Protein AF-A0A178IPA3-F1 (afdb_monomer_lite)

Sequence (87 aa):
MSWKTLTLDEDAYNLMKKAKLPRESFGDMVRRVFVEKDADPSDLVDELFREYGGKGMMPSAARARMSKAQATPVRSSRPPRRARHAV

pLDDT: mean 70.57, std 13.35, range [45.41, 90.38]

Structure (mmCIF, N/CA/C/O backbone):
data_AF-A0A178IPA3-F1
#
_entry.id   AF-A0A178IPA3-F1
#
loop_
_atom_site.group_PDB
_atom_site.id
_atom_site.type_symbol
_atom_site.label_atom_id
_atom_site.label_alt_id
_atom_site.label_comp_id
_atom_site.label_asym_id
_atom_site.label_entity_id
_atom_site.label_seq_id
_atom_site.pdbx_PDB_ins_code
_atom_site.Cartn_x
_atom_site.Cartn_y
_atom_site.Cartn_z
_atom_site.occupancy
_atom_site.B_iso_or_equiv
_atom_site.auth_seq_id
_atom_site.auth_comp_id
_atom_site.auth_asym_id
_atom_site.auth_atom_id
_atom_site.pdbx_PDB_model_num
ATOM 1 N N . MET A 1 1 ? -20.063 -19.754 6.641 1.00 54.81 1 MET A N 1
ATOM 2 C CA . MET A 1 1 ? -18.968 -18.758 6.675 1.00 54.81 1 MET A CA 1
ATOM 3 C C . MET A 1 1 ? -17.706 -19.426 6.156 1.00 54.81 1 MET A C 1
ATOM 5 O O . MET A 1 1 ? -17.288 -20.398 6.766 1.00 54.81 1 MET A O 1
ATOM 9 N N . SER A 1 2 ? -17.130 -18.969 5.042 1.00 72.38 2 SER A N 1
ATOM 10 C CA . SER A 1 2 ? -15.816 -19.446 4.585 1.00 72.38 2 SER A CA 1
ATOM 11 C C . SER A 1 2 ? -14.736 -18.498 5.096 1.00 72.38 2 SER A C 1
ATOM 13 O O . SER A 1 2 ? -14.774 -17.305 4.783 1.00 72.38 2 SER A O 1
ATOM 15 N N . TRP A 1 3 ? -13.786 -18.999 5.874 1.00 75.12 3 TRP A N 1
ATOM 16 C CA . TRP A 1 3 ? -12.630 -18.209 6.291 1.00 75.12 3 TRP A CA 1
ATOM 17 C C . TRP A 1 3 ? -11.573 -18.226 5.188 1.00 75.12 3 TRP A C 1
ATOM 19 O O . TRP A 1 3 ? -11.349 -19.255 4.555 1.00 75.12 3 TRP A O 1
ATOM 29 N N . LYS A 1 4 ? -10.956 -17.071 4.933 1.00 74.62 4 LYS A N 1
ATOM 30 C CA . LYS A 1 4 ? -9.861 -16.924 3.972 1.00 74.62 4 LYS A CA 1
ATOM 31 C C . LYS A 1 4 ? -8.611 -16.519 4.736 1.00 74.62 4 LYS A C 1
ATOM 33 O O . LYS A 1 4 ? -8.661 -15.584 5.532 1.00 74.62 4 LYS A O 1
ATOM 38 N N . THR A 1 5 ? -7.514 -17.217 4.484 1.00 81.31 5 THR A N 1
ATOM 39 C CA . THR A 1 5 ? -6.205 -16.888 5.050 1.00 81.31 5 THR A CA 1
ATOM 40 C C . THR A 1 5 ? -5.467 -15.978 4.079 1.00 81.31 5 THR A C 1
ATOM 42 O O . THR A 1 5 ? -5.449 -16.244 2.879 1.00 81.31 5 THR A O 1
ATOM 45 N N . LEU A 1 6 ? -4.876 -14.904 4.596 1.00 75.38 6 LEU A N 1
ATOM 46 C CA . LEU A 1 6 ? -4.068 -13.962 3.828 1.00 7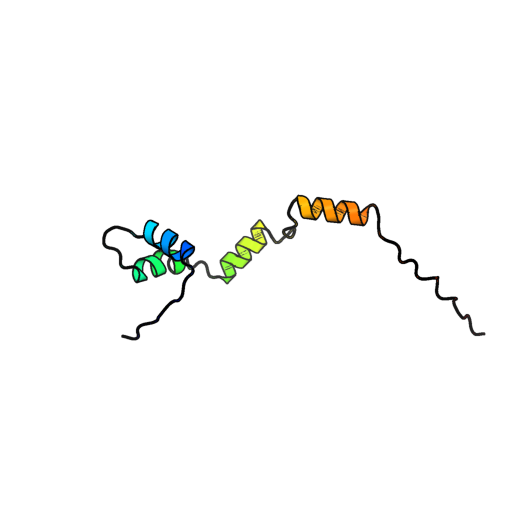5.38 6 LEU A CA 1
ATOM 47 C C . LEU A 1 6 ? -2.648 -13.976 4.390 1.00 75.38 6 LEU A C 1
ATOM 49 O O . LEU A 1 6 ? -2.458 -13.838 5.597 1.00 75.38 6 LEU A O 1
ATOM 53 N N . THR A 1 7 ? -1.666 -14.140 3.513 1.00 86.12 7 THR A N 1
ATOM 54 C CA . THR A 1 7 ? -0.244 -13.963 3.821 1.00 86.12 7 THR A CA 1
ATOM 55 C C . THR A 1 7 ? 0.176 -12.560 3.417 1.00 86.12 7 THR A C 1
ATOM 57 O O . THR A 1 7 ? -0.111 -12.129 2.302 1.00 86.12 7 THR A O 1
ATOM 60 N N . LEU A 1 8 ? 0.829 -11.850 4.333 1.00 82.19 8 LEU A N 1
ATOM 61 C CA . LEU A 1 8 ? 1.251 -10.463 4.167 1.00 82.19 8 LEU A CA 1
ATOM 62 C C . LEU A 1 8 ? 2.686 -10.319 4.664 1.00 82.19 8 LEU A C 1
ATOM 64 O O . LEU A 1 8 ? 3.080 -11.009 5.607 1.00 82.19 8 LEU A O 1
ATOM 68 N N . ASP A 1 9 ? 3.417 -9.381 4.075 1.00 89.62 9 ASP A N 1
ATOM 69 C CA . ASP A 1 9 ? 4.711 -8.962 4.602 1.00 89.62 9 ASP A CA 1
ATOM 70 C C . ASP A 1 9 ? 4.541 -8.294 5.973 1.00 89.62 9 ASP A C 1
ATOM 72 O O . ASP A 1 9 ? 3.548 -7.608 6.247 1.00 89.62 9 ASP A O 1
ATOM 76 N N . GLU A 1 10 ? 5.530 -8.480 6.846 1.00 88.88 10 GLU A N 1
ATOM 77 C CA . GLU A 1 10 ? 5.483 -8.002 8.232 1.00 88.88 10 GLU A CA 1
ATOM 78 C C . GLU A 1 10 ? 5.354 -6.471 8.316 1.00 88.88 10 GLU A C 1
ATOM 80 O O . GLU A 1 10 ? 4.571 -5.941 9.112 1.00 88.88 10 GLU A O 1
ATOM 85 N N . ASP A 1 11 ? 6.041 -5.751 7.429 1.00 90.38 11 ASP A N 1
ATOM 86 C CA . ASP A 1 11 ? 5.959 -4.292 7.335 1.00 90.38 11 ASP A CA 1
ATOM 87 C C . ASP A 1 11 ? 4.554 -3.821 6.940 1.00 90.38 11 ASP A C 1
ATOM 89 O O . ASP A 1 11 ? 4.005 -2.888 7.539 1.00 90.38 11 ASP A O 1
ATOM 93 N N . ALA A 1 12 ? 3.931 -4.508 5.978 1.00 80.31 12 ALA A N 1
ATOM 94 C CA . ALA A 1 12 ? 2.569 -4.219 5.548 1.00 80.31 12 ALA A CA 1
ATOM 95 C C . ALA A 1 12 ? 1.569 -4.469 6.687 1.00 80.31 12 ALA A C 1
ATOM 97 O O . ALA A 1 12 ? 0.704 -3.629 6.952 1.00 80.31 12 ALA A O 1
ATOM 98 N N . TYR A 1 13 ? 1.732 -5.567 7.430 1.00 85.25 13 TYR A N 1
ATOM 99 C CA . TYR A 1 13 ? 0.909 -5.860 8.603 1.00 85.25 13 TYR A CA 1
ATOM 100 C C . TYR A 1 13 ? 1.021 -4.768 9.679 1.00 85.25 13 TYR A C 1
ATOM 102 O O . TYR A 1 13 ? 0.006 -4.312 10.218 1.00 85.25 13 TYR A O 1
ATOM 110 N N . ASN A 1 14 ? 2.236 -4.296 9.964 1.00 89.12 14 ASN A N 1
ATOM 111 C CA . ASN A 1 14 ? 2.473 -3.243 10.950 1.00 89.12 14 ASN A CA 1
ATOM 112 C C . ASN A 1 14 ? 1.849 -1.901 10.543 1.00 89.12 14 ASN A C 1
ATOM 114 O O . ASN A 1 14 ? 1.283 -1.202 11.391 1.00 89.12 14 ASN A O 1
ATOM 118 N N . LEU A 1 15 ? 1.904 -1.546 9.258 1.00 86.81 15 LEU A N 1
ATOM 119 C CA . LEU A 1 15 ? 1.224 -0.361 8.728 1.00 86.81 15 LEU A CA 1
ATOM 120 C C . LEU A 1 15 ? -0.298 -0.483 8.855 1.00 86.81 15 LEU A C 1
ATOM 122 O O . LEU A 1 15 ? -0.953 0.425 9.371 1.00 86.81 15 LEU A O 1
ATOM 126 N N . MET A 1 16 ? -0.857 -1.628 8.471 1.00 85.00 16 MET A N 1
ATOM 127 C CA . MET A 1 16 ? -2.295 -1.892 8.566 1.00 85.00 16 MET A CA 1
ATOM 128 C C . MET A 1 16 ? -2.796 -1.869 10.014 1.00 85.00 16 MET A C 1
ATOM 130 O O . MET A 1 16 ? -3.862 -1.325 10.305 1.00 85.00 16 MET A O 1
ATOM 134 N N . LYS A 1 17 ? -2.001 -2.387 10.954 1.00 86.31 17 LYS A N 1
ATOM 135 C CA . LYS A 1 17 ? -2.307 -2.340 12.387 1.00 86.31 17 LYS A CA 1
ATOM 136 C C . LYS A 1 17 ? -2.398 -0.907 12.921 1.00 86.31 17 LYS A C 1
ATOM 138 O O . LYS A 1 17 ? -3.233 -0.652 13.784 1.00 86.31 17 LYS A O 1
ATOM 143 N N . LYS A 1 18 ? -1.583 0.022 12.407 1.00 88.06 18 LYS A N 1
ATOM 144 C CA . LYS A 1 18 ? -1.643 1.452 12.768 1.00 88.06 18 LYS A CA 1
ATOM 145 C C . LYS A 1 18 ? -2.874 2.158 12.192 1.00 88.06 18 LYS A C 1
ATOM 147 O O . LYS A 1 18 ? -3.385 3.074 12.821 1.00 88.06 18 LYS A O 1
ATOM 152 N N . ALA A 1 19 ? -3.351 1.732 11.022 1.00 84.00 19 ALA A N 1
ATOM 153 C CA . ALA A 1 19 ? -4.510 2.318 10.341 1.00 84.00 19 ALA A CA 1
ATOM 154 C C . ALA A 1 19 ? -5.874 1.847 10.893 1.00 84.00 19 ALA A C 1
ATOM 156 O O . ALA A 1 19 ? -6.925 2.343 10.475 1.00 84.00 19 ALA A O 1
ATOM 157 N N . LYS A 1 20 ? -5.862 0.871 11.806 1.00 90.38 20 LYS A N 1
ATOM 158 C CA . LYS A 1 20 ? -7.053 0.263 12.397 1.00 90.38 20 LYS A CA 1
ATOM 159 C C . LYS A 1 20 ? -7.701 1.189 13.429 1.00 90.38 20 LYS A C 1
ATOM 161 O O . LYS A 1 20 ? -7.039 1.636 14.366 1.00 90.38 20 LYS A O 1
ATOM 166 N N . LEU A 1 21 ? -9.010 1.402 13.311 1.00 89.06 21 LEU A N 1
ATOM 167 C CA . LEU A 1 21 ? -9.759 2.226 14.258 1.00 89.06 21 LEU A CA 1
ATOM 168 C C . LEU A 1 21 ? -10.102 1.471 15.558 1.00 89.06 21 LEU A C 1
ATOM 170 O O . LEU A 1 21 ? -10.210 0.235 15.568 1.00 89.06 21 LEU A O 1
ATOM 174 N N . PRO A 1 22 ? -10.317 2.192 16.678 1.00 83.94 22 PRO A N 1
ATOM 175 C CA . PRO A 1 22 ? -10.829 1.585 17.898 1.00 83.94 22 PRO A CA 1
ATOM 176 C C . PRO A 1 22 ? -12.198 0.959 17.607 1.00 83.94 22 PRO A C 1
ATOM 178 O O . PRO A 1 22 ? -13.109 1.653 17.168 1.00 83.94 22 PRO A O 1
ATOM 181 N N . ARG A 1 23 ? -12.354 -0.340 17.906 1.00 86.94 23 ARG A N 1
ATOM 182 C CA . ARG A 1 23 ? -13.575 -1.157 17.691 1.00 86.94 23 ARG A CA 1
ATOM 183 C C . ARG A 1 23 ? -13.823 -1.658 16.260 1.00 86.94 23 ARG A C 1
ATOM 185 O O . ARG A 1 23 ? -14.865 -2.252 16.011 1.00 86.94 23 ARG A O 1
ATOM 192 N N . GLU A 1 24 ? -12.866 -1.501 15.353 1.00 86.38 24 GLU A N 1
ATOM 193 C CA . GLU A 1 24 ? -12.932 -2.076 14.004 1.00 86.38 24 GLU A CA 1
ATOM 194 C C . GLU A 1 24 ? -12.369 -3.512 13.989 1.00 86.38 24 GLU A C 1
ATOM 196 O O . GLU A 1 24 ? -11.430 -3.825 14.733 1.00 86.38 24 GLU A O 1
ATOM 201 N N . SER A 1 25 ? -12.902 -4.415 13.158 1.00 86.00 25 SER A N 1
ATOM 202 C CA . SER A 1 25 ? -12.243 -5.705 12.904 1.00 86.00 25 SER A CA 1
ATOM 203 C C . SER A 1 25 ? -11.154 -5.546 11.837 1.00 86.00 25 SER A C 1
ATOM 205 O O . SER A 1 25 ? -11.188 -4.632 11.020 1.00 86.00 25 SER A O 1
ATOM 207 N N . PHE A 1 26 ? -10.146 -6.424 11.822 1.00 82.38 26 PHE A N 1
ATOM 208 C CA . PHE A 1 26 ? -9.087 -6.320 10.807 1.00 82.38 26 PHE A CA 1
ATOM 209 C C . PHE A 1 26 ? -9.641 -6.539 9.388 1.00 82.38 26 PHE A C 1
ATOM 211 O O . PHE A 1 26 ? -9.185 -5.905 8.446 1.00 82.38 26 PHE A O 1
ATOM 218 N N . GLY A 1 27 ? -10.664 -7.391 9.249 1.00 81.88 27 GLY A N 1
ATOM 219 C CA . GLY A 1 27 ? -11.363 -7.600 7.982 1.00 81.88 27 GLY A CA 1
ATOM 220 C C . GLY A 1 27 ? -12.163 -6.377 7.531 1.00 81.88 27 GLY A C 1
ATOM 221 O O . GLY A 1 27 ? -12.156 -6.066 6.343 1.00 81.88 27 GLY A O 1
ATOM 222 N N . ASP A 1 28 ? -12.796 -5.658 8.461 1.00 83.06 28 ASP A N 1
ATOM 223 C CA . ASP A 1 28 ? -13.525 -4.424 8.139 1.00 83.06 28 ASP A CA 1
ATOM 224 C C . ASP A 1 28 ? -12.568 -3.309 7.723 1.00 83.06 28 ASP A C 1
ATOM 226 O O . ASP A 1 28 ? -12.824 -2.637 6.733 1.00 83.06 28 ASP A O 1
ATOM 230 N N . MET A 1 29 ? -11.410 -3.197 8.381 1.00 86.00 29 MET A N 1
ATOM 231 C CA . MET A 1 29 ? -10.355 -2.270 7.965 1.00 86.00 29 MET A CA 1
ATOM 232 C C . MET A 1 29 ? -9.838 -2.584 6.559 1.00 86.00 29 MET A C 1
ATOM 234 O O . MET A 1 29 ? -9.686 -1.670 5.755 1.00 86.00 29 MET A O 1
ATOM 238 N N . VAL A 1 30 ? -9.618 -3.862 6.226 1.00 80.12 30 VAL A N 1
ATOM 239 C CA . VAL A 1 30 ? -9.219 -4.262 4.865 1.00 80.12 30 VAL A CA 1
ATOM 240 C C . VAL A 1 30 ? -10.288 -3.840 3.860 1.00 80.12 30 VAL A C 1
ATOM 242 O O . VAL A 1 30 ? -9.968 -3.236 2.843 1.00 80.12 30 VAL A O 1
ATOM 245 N N . ARG A 1 31 ? -11.566 -4.093 4.145 1.00 79.19 31 ARG A N 1
ATOM 246 C CA . ARG A 1 31 ? -12.657 -3.670 3.256 1.00 79.19 31 ARG A CA 1
ATOM 247 C C . ARG A 1 31 ? -12.744 -2.148 3.146 1.00 79.19 31 ARG A C 1
ATOM 249 O O . ARG A 1 31 ? -12.837 -1.627 2.051 1.00 79.19 31 ARG A O 1
ATOM 256 N N . ARG A 1 32 ? -12.618 -1.403 4.235 1.00 81.62 32 ARG A N 1
ATOM 257 C CA . ARG A 1 32 ? -12.631 0.063 4.193 1.00 81.62 32 ARG A CA 1
ATOM 258 C C . ARG A 1 32 ? -11.450 0.638 3.406 1.00 81.62 32 ARG A C 1
ATOM 260 O O . ARG A 1 32 ? -11.604 1.566 2.628 1.00 81.62 32 ARG A O 1
ATOM 267 N N . VAL A 1 33 ? -10.249 0.098 3.591 1.00 75.62 33 VAL A N 1
ATOM 268 C CA . VAL A 1 33 ? -9.046 0.620 2.922 1.00 75.62 33 VAL A CA 1
ATOM 269 C C . VAL A 1 33 ? -8.987 0.210 1.448 1.00 75.62 33 VAL A C 1
ATOM 271 O O . VAL A 1 33 ? -8.485 0.990 0.641 1.00 75.62 33 VAL A O 1
ATOM 274 N N . PHE A 1 34 ? -9.476 -0.985 1.103 1.00 68.25 34 PHE A N 1
ATOM 275 C CA . PHE A 1 34 ? -9.300 -1.577 -0.228 1.00 68.25 34 PHE A CA 1
ATOM 276 C C . PHE A 1 34 ? -10.587 -1.733 -1.051 1.00 68.25 34 PHE A C 1
ATOM 278 O O . PHE A 1 34 ? -10.473 -1.815 -2.262 1.00 68.25 34 PHE A O 1
ATOM 285 N N . VAL A 1 35 ? -11.773 -1.771 -0.433 1.00 64.62 35 VAL A N 1
ATOM 286 C CA . VAL A 1 35 ? -13.090 -1.922 -1.098 1.00 64.62 35 VAL A CA 1
ATOM 287 C C . VAL A 1 35 ? -13.863 -0.596 -1.118 1.00 64.62 35 VAL A C 1
ATOM 289 O O . VAL A 1 35 ? -14.472 -0.265 -2.119 1.00 64.62 35 VAL A O 1
ATOM 292 N N . GLU A 1 36 ? -13.789 0.264 -0.090 1.00 54.91 36 GLU A N 1
ATOM 293 C CA . GLU A 1 36 ? -14.323 1.644 -0.236 1.00 54.91 36 GLU A CA 1
ATOM 294 C C . GLU A 1 36 ? -13.443 2.523 -1.146 1.00 54.91 36 GLU A C 1
ATOM 296 O O . GLU A 1 36 ? -13.844 3.614 -1.542 1.00 54.91 36 GLU A O 1
ATOM 301 N N . LYS A 1 37 ? -12.257 2.025 -1.517 1.00 53.72 37 LYS A N 1
ATOM 302 C CA . LYS A 1 37 ? -11.435 2.537 -2.618 1.00 53.72 37 LYS A CA 1
ATOM 303 C C . LYS A 1 37 ? -11.718 1.833 -3.951 1.00 53.72 37 LYS A C 1
ATOM 305 O O . LYS A 1 37 ? -10.842 1.857 -4.811 1.00 53.72 37 LYS A O 1
ATOM 310 N N . ASP A 1 38 ? -12.904 1.248 -4.138 1.00 48.03 38 ASP A N 1
ATOM 311 C CA . ASP A 1 38 ? -13.415 0.806 -5.444 1.00 48.03 38 ASP A CA 1
ATOM 312 C C . ASP A 1 38 ? -13.656 2.029 -6.369 1.00 48.03 38 ASP A C 1
ATOM 314 O O . ASP A 1 38 ? -14.769 2.312 -6.807 1.00 48.03 38 ASP A O 1
ATOM 318 N N . ALA A 1 39 ? -12.597 2.781 -6.675 1.00 51.50 39 ALA A N 1
ATOM 319 C CA . ALA A 1 39 ? -12.362 3.117 -8.065 1.00 51.50 39 ALA A CA 1
ATOM 320 C C . ALA A 1 39 ? -12.055 1.780 -8.737 1.00 51.50 39 ALA A C 1
ATOM 322 O O . ALA A 1 39 ? -11.238 1.006 -8.222 1.00 51.50 39 ALA A O 1
ATOM 323 N N . ASP A 1 40 ? -12.742 1.482 -9.836 1.00 55.03 40 ASP A N 1
ATOM 324 C CA . ASP A 1 40 ? -12.443 0.301 -10.632 1.00 55.03 40 ASP A CA 1
ATOM 325 C C . ASP A 1 40 ? -10.916 0.272 -10.855 1.00 55.03 40 ASP A C 1
ATOM 327 O O . ASP A 1 40 ? -10.332 1.315 -11.161 1.00 55.03 40 ASP A O 1
ATOM 331 N N . PRO A 1 41 ? -10.192 -0.842 -10.650 1.00 53.06 41 PRO A N 1
ATOM 332 C CA . PRO A 1 41 ? -8.767 -0.892 -10.971 1.00 53.06 41 PRO A CA 1
ATOM 333 C C . PRO A 1 41 ? -8.474 -0.401 -12.402 1.00 53.06 41 PRO A C 1
ATOM 335 O O . PRO A 1 41 ? -7.390 0.129 -12.640 1.00 53.06 41 PRO A O 1
ATOM 338 N N . SER A 1 42 ? -9.448 -0.503 -13.317 1.00 53.50 42 SER A N 1
ATOM 339 C CA . SER A 1 42 ? -9.480 0.173 -14.625 1.00 53.50 42 SER A CA 1
ATOM 340 C C . SER A 1 42 ? -9.368 1.697 -14.520 1.00 53.50 42 SER A C 1
ATOM 342 O O . SER A 1 42 ? -8.517 2.291 -15.173 1.00 53.50 42 SER A O 1
ATOM 344 N N . ASP A 1 43 ? -10.190 2.321 -13.675 1.00 55.59 43 ASP A N 1
ATOM 345 C CA . ASP A 1 43 ? -10.239 3.768 -13.460 1.00 55.59 43 ASP A CA 1
ATOM 346 C C . ASP A 1 43 ? -8.943 4.272 -12.829 1.00 55.59 43 ASP A C 1
ATOM 348 O O . ASP A 1 43 ? -8.426 5.308 -13.233 1.00 55.59 43 ASP A O 1
ATOM 352 N N . LEU A 1 44 ? -8.366 3.518 -11.887 1.00 54.88 44 LEU A N 1
ATOM 353 C CA . LEU A 1 44 ? -7.086 3.880 -11.273 1.00 54.88 44 LEU A CA 1
ATOM 354 C C . LEU A 1 44 ? -5.936 3.792 -12.285 1.00 54.88 44 LEU A C 1
ATOM 356 O O . LEU A 1 44 ? -5.020 4.612 -12.267 1.00 54.88 44 LEU A O 1
ATOM 360 N N . VAL A 1 45 ? -5.987 2.801 -13.179 1.00 55.41 45 VAL A N 1
ATOM 361 C CA . VAL A 1 45 ? -5.043 2.645 -14.289 1.00 55.41 45 VAL A CA 1
ATOM 362 C C . VAL A 1 45 ? -5.213 3.782 -15.295 1.00 55.41 45 VAL A C 1
ATOM 364 O O . VAL A 1 45 ? -4.208 4.353 -15.706 1.00 55.41 45 VAL A O 1
ATOM 367 N N . ASP A 1 46 ? -6.440 4.179 -15.622 1.00 55.41 46 ASP A N 1
ATOM 368 C CA . ASP A 1 46 ? -6.738 5.308 -16.509 1.00 55.41 46 ASP A CA 1
ATOM 369 C C . ASP A 1 46 ? -6.368 6.664 -15.897 1.00 55.41 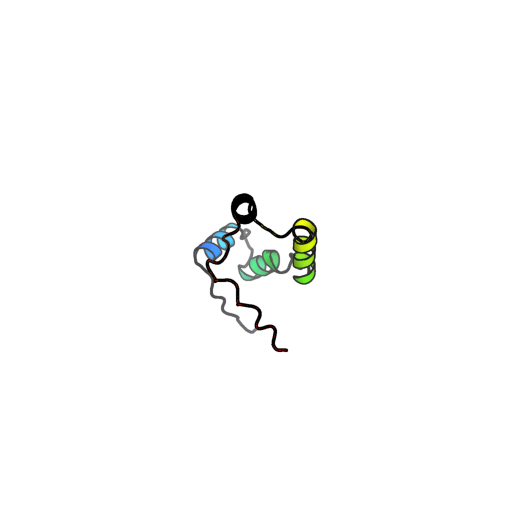46 ASP A C 1
ATOM 371 O O . ASP A 1 46 ? -5.902 7.553 -16.611 1.00 55.41 46 ASP A O 1
ATOM 375 N N . GLU A 1 47 ? -6.498 6.831 -14.581 1.00 53.06 47 GLU A N 1
ATOM 376 C CA . GLU A 1 47 ? -6.033 8.013 -13.854 1.00 53.06 47 GLU A CA 1
ATOM 377 C C . GLU A 1 47 ? -4.500 8.054 -13.805 1.00 53.06 47 GLU A C 1
ATOM 379 O O . GLU A 1 47 ? -3.904 9.087 -14.105 1.00 53.06 47 GLU A O 1
ATOM 384 N N . LEU A 1 48 ? -3.843 6.906 -13.597 1.00 52.78 48 LEU A N 1
ATOM 385 C CA . LEU A 1 48 ? -2.398 6.744 -13.784 1.00 52.78 48 LEU A CA 1
ATOM 386 C C . LEU A 1 48 ? -1.978 7.005 -15.241 1.00 52.78 48 LEU A C 1
ATOM 388 O O . LEU A 1 48 ? -0.944 7.623 -15.477 1.00 52.78 48 LEU A O 1
ATOM 392 N N . PHE A 1 49 ? -2.760 6.607 -16.244 1.00 54.97 49 PHE A N 1
ATOM 393 C CA . PHE A 1 49 ? -2.503 6.937 -17.649 1.00 54.97 49 PHE A CA 1
ATOM 394 C C . PHE A 1 49 ? -2.854 8.399 -17.985 1.00 54.97 49 PHE A C 1
ATOM 396 O O . PHE A 1 49 ? -2.282 8.974 -18.908 1.00 54.97 49 PHE A O 1
ATOM 403 N N . ARG A 1 50 ? -3.720 9.074 -17.234 1.00 54.88 50 ARG A N 1
ATOM 404 C CA . ARG A 1 50 ? -3.970 10.515 -17.394 1.00 54.88 50 ARG A CA 1
ATOM 405 C C . ARG A 1 50 ? -2.893 11.360 -16.728 1.00 54.88 50 ARG A C 1
ATOM 407 O O . ARG A 1 50 ? -2.393 12.293 -17.355 1.00 54.88 50 ARG A O 1
ATOM 414 N N . GLU A 1 51 ? -2.498 11.021 -15.506 1.00 50.34 51 GLU A N 1
ATOM 415 C CA . GLU A 1 51 ? -1.420 11.693 -14.775 1.00 50.34 51 GLU 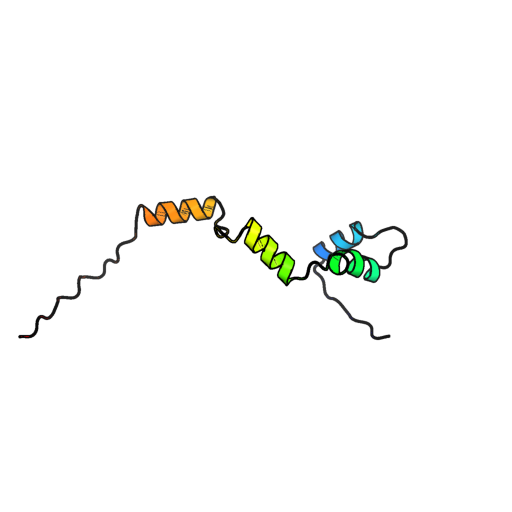A CA 1
ATOM 416 C C . GLU A 1 51 ? -0.035 11.368 -15.361 1.00 50.34 51 GLU A C 1
ATOM 418 O O . GLU A 1 51 ? 0.833 12.243 -15.416 1.00 50.34 51 GLU A O 1
ATOM 423 N N . TYR A 1 52 ? 0.179 10.142 -15.858 1.00 52.38 52 TYR A N 1
ATOM 424 C CA . TYR A 1 52 ? 1.496 9.652 -16.303 1.00 52.38 52 TYR A CA 1
ATOM 425 C C . TYR A 1 52 ? 1.547 9.132 -17.753 1.00 52.38 52 TYR A C 1
ATOM 427 O O . TYR A 1 52 ? 2.634 8.958 -18.315 1.00 52.38 52 TYR A O 1
ATOM 435 N N . GLY A 1 53 ? 0.411 8.902 -18.404 1.00 45.41 53 GLY A N 1
ATOM 436 C CA . GLY A 1 53 ? 0.289 8.187 -19.686 1.00 45.41 53 GLY A CA 1
ATOM 437 C C . GLY A 1 53 ? 0.118 9.053 -20.933 1.00 45.41 53 GLY A C 1
ATOM 438 O O . GLY A 1 53 ? -0.469 8.618 -21.917 1.00 45.41 53 GLY A O 1
ATOM 439 N N . GLY A 1 54 ? 0.706 10.246 -20.952 1.00 48.91 54 GLY A N 1
ATOM 440 C CA . GLY A 1 54 ? 1.108 10.896 -22.210 1.00 48.91 54 GLY A CA 1
ATOM 441 C C . GLY A 1 54 ? 2.624 10.919 -22.418 1.00 48.91 54 GLY A C 1
ATOM 442 O O . GLY A 1 54 ? 3.115 11.118 -23.529 1.00 48.91 54 GLY A O 1
ATOM 443 N N . LYS A 1 55 ? 3.395 10.751 -21.337 1.00 53.62 55 LYS A N 1
ATOM 444 C CA . LYS A 1 55 ? 4.856 10.874 -21.322 1.00 53.62 55 LYS A CA 1
ATOM 445 C C . LYS A 1 55 ? 5.386 9.926 -20.260 1.00 53.62 55 LYS A C 1
ATOM 447 O O . LYS A 1 55 ? 5.550 10.333 -19.115 1.00 53.62 55 LYS A O 1
ATOM 452 N N . GLY A 1 56 ?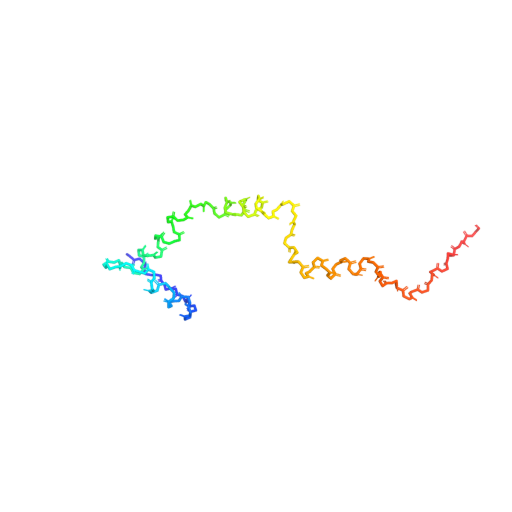 5.632 8.681 -20.667 1.00 52.78 56 GLY A N 1
ATOM 453 C CA . GLY A 1 56 ? 6.028 7.584 -19.786 1.00 52.78 56 GLY A CA 1
ATOM 454 C C . GLY A 1 56 ? 7.012 7.988 -18.686 1.00 52.78 56 GLY A C 1
ATOM 455 O O . GLY A 1 56 ? 7.895 8.834 -18.889 1.00 52.78 56 GLY A O 1
ATOM 456 N N . MET A 1 57 ? 6.842 7.367 -17.514 1.00 57.09 57 MET A N 1
ATOM 457 C CA . MET A 1 57 ? 7.752 7.466 -16.374 1.00 57.09 57 MET A CA 1
ATOM 458 C C . MET A 1 57 ? 9.173 7.057 -16.783 1.00 57.09 57 MET A C 1
ATOM 460 O O . MET A 1 57 ? 9.616 5.929 -16.602 1.00 57.09 57 MET A O 1
ATOM 464 N N . MET A 1 58 ? 9.926 8.011 -17.306 1.00 56.00 58 MET A N 1
ATOM 465 C CA . MET A 1 58 ? 11.367 8.028 -17.169 1.00 56.00 58 MET A CA 1
ATOM 466 C C . MET A 1 58 ? 11.646 8.958 -15.990 1.00 56.00 58 MET A C 1
ATOM 468 O O . MET A 1 58 ? 11.471 10.173 -16.149 1.00 56.00 58 MET A O 1
ATOM 472 N N . PRO A 1 59 ? 12.072 8.431 -14.825 1.00 65.94 59 PRO A N 1
ATOM 473 C CA . PRO A 1 59 ? 12.654 9.247 -13.766 1.00 65.94 59 PRO A CA 1
ATOM 474 C C . PRO A 1 59 ? 13.658 10.241 -14.365 1.00 65.94 59 PRO A C 1
ATOM 476 O O . PRO A 1 59 ? 14.307 9.928 -15.366 1.00 65.94 59 PRO A O 1
ATOM 479 N N . SER A 1 60 ? 13.822 11.432 -13.786 1.00 63.84 60 SER A N 1
ATOM 480 C CA . SER A 1 60 ? 14.749 12.458 -14.311 1.00 63.84 60 SER A CA 1
ATOM 481 C C . SER A 1 60 ? 16.153 11.894 -14.585 1.00 63.84 60 SER A C 1
ATOM 483 O O . SER A 1 60 ? 16.759 12.177 -15.620 1.00 63.84 60 SER A O 1
ATOM 485 N N . ALA A 1 61 ? 16.614 10.986 -13.722 1.00 66.88 61 ALA A N 1
ATOM 486 C CA . ALA A 1 61 ? 17.846 10.224 -13.894 1.00 66.88 61 ALA A CA 1
ATOM 487 C C . ALA A 1 61 ? 17.854 9.342 -15.159 1.00 66.88 61 ALA A C 1
ATOM 489 O O . ALA A 1 61 ? 18.858 9.277 -15.867 1.00 66.88 61 ALA A O 1
ATOM 490 N N . ALA A 1 62 ? 16.744 8.675 -15.474 1.00 63.12 62 ALA A N 1
ATOM 491 C CA . ALA A 1 62 ? 16.607 7.839 -16.661 1.00 63.12 62 ALA A CA 1
ATOM 492 C C . ALA A 1 62 ? 16.502 8.680 -17.949 1.00 63.12 62 ALA A C 1
ATOM 494 O O . ALA A 1 62 ? 17.133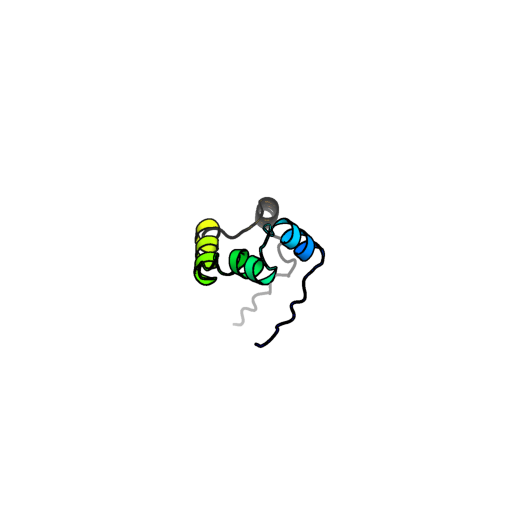 8.336 -18.950 1.00 63.12 62 ALA A O 1
ATOM 495 N N . ARG A 1 63 ? 15.832 9.846 -17.905 1.00 70.31 63 ARG A N 1
ATOM 496 C CA . ARG A 1 63 ? 15.839 10.818 -19.022 1.00 70.31 63 ARG A CA 1
ATOM 497 C C . ARG A 1 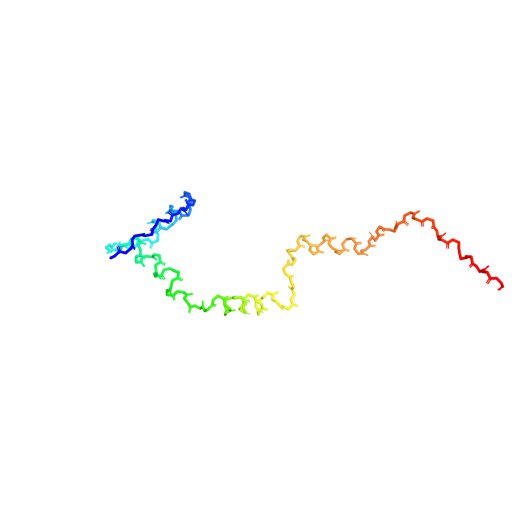63 ? 17.243 11.336 -19.317 1.00 70.31 63 ARG A C 1
ATOM 499 O O . ARG A 1 63 ? 17.642 11.386 -20.478 1.00 70.31 63 ARG A O 1
ATOM 506 N N . ALA A 1 64 ? 18.012 11.667 -18.279 1.00 75.88 64 ALA A N 1
ATOM 507 C CA . ALA A 1 64 ? 19.392 12.121 -18.434 1.00 75.88 64 ALA A CA 1
ATOM 508 C C . ALA A 1 64 ? 20.290 11.039 -19.061 1.00 75.88 64 ALA A C 1
ATOM 510 O O . ALA A 1 64 ? 21.117 11.345 -19.919 1.00 75.88 64 ALA A O 1
ATOM 511 N N . ARG A 1 65 ? 20.104 9.765 -18.685 1.00 74.31 65 ARG A N 1
ATOM 512 C CA . ARG A 1 65 ? 20.815 8.632 -19.308 1.00 74.31 65 ARG A CA 1
ATOM 513 C C . ARG A 1 65 ? 20.441 8.466 -20.780 1.00 74.31 65 ARG A C 1
ATOM 515 O O . ARG A 1 65 ? 21.332 8.311 -21.610 1.00 74.31 65 ARG A O 1
ATOM 522 N N . MET A 1 66 ? 19.152 8.547 -21.106 1.00 74.81 66 MET A N 1
ATOM 523 C CA . MET A 1 66 ? 18.671 8.427 -22.484 1.00 74.81 66 MET A CA 1
ATOM 524 C C . MET A 1 66 ? 19.198 9.562 -23.374 1.00 74.81 66 MET A C 1
ATOM 526 O O . MET A 1 66 ? 19.703 9.299 -24.461 1.00 74.81 66 MET A O 1
ATOM 530 N N . SER A 1 67 ? 19.156 10.808 -22.891 1.00 80.06 67 SER A N 1
ATOM 531 C CA . SER A 1 67 ? 19.692 11.970 -23.611 1.00 80.06 67 SER A CA 1
ATOM 532 C C . SER A 1 67 ? 21.197 11.839 -23.877 1.00 80.06 67 SER A C 1
ATOM 534 O O . SER A 1 67 ? 21.639 12.070 -25.002 1.00 80.06 67 SER A O 1
ATOM 536 N N . LYS A 1 68 ? 21.982 11.374 -22.893 1.00 78.56 68 LYS A N 1
ATOM 537 C CA . LYS A 1 68 ? 23.414 11.088 -23.087 1.00 78.56 68 LYS A CA 1
ATOM 538 C C . LYS A 1 68 ? 23.651 9.989 -24.129 1.00 78.56 68 LYS A C 1
ATOM 540 O O . LYS A 1 68 ? 24.501 10.151 -24.996 1.00 78.56 68 LYS A O 1
ATOM 545 N N . ALA A 1 69 ? 22.880 8.902 -24.089 1.00 77.25 69 ALA A N 1
ATOM 546 C CA . ALA A 1 69 ? 22.997 7.812 -25.060 1.00 77.25 69 ALA A CA 1
ATOM 547 C C . ALA A 1 69 ? 22.632 8.246 -26.493 1.00 77.25 69 ALA A C 1
ATOM 549 O O . ALA A 1 69 ? 23.238 7.774 -27.451 1.00 77.25 69 ALA A O 1
ATOM 550 N N . GLN A 1 70 ? 21.673 9.164 -26.645 1.00 82.62 70 GLN A N 1
ATOM 551 C CA . GLN A 1 70 ? 21.315 9.746 -27.942 1.00 82.62 70 GLN A CA 1
ATOM 552 C C . GLN A 1 70 ? 22.368 10.730 -28.465 1.00 82.62 70 GLN A C 1
ATOM 554 O O . GLN A 1 70 ? 22.596 10.776 -29.671 1.00 82.62 70 GLN A O 1
ATOM 559 N N . ALA A 1 71 ? 23.018 11.498 -27.584 1.00 84.38 71 ALA A N 1
ATOM 560 C CA . ALA A 1 71 ? 24.083 12.427 -27.967 1.00 84.38 71 ALA A CA 1
ATOM 561 C C . ALA A 1 71 ? 25.356 11.698 -28.437 1.00 84.38 71 ALA A C 1
ATOM 563 O O . ALA A 1 71 ? 26.048 12.168 -29.339 1.00 84.38 71 ALA A O 1
ATOM 564 N N . THR A 1 72 ? 25.644 10.527 -27.864 1.00 80.12 72 THR A N 1
ATOM 565 C CA . THR A 1 72 ? 26.761 9.655 -28.262 1.00 80.12 72 THR A CA 1
ATOM 566 C C . THR A 1 72 ? 26.258 8.246 -28.578 1.00 80.12 72 THR A C 1
ATOM 568 O O . THR A 1 72 ? 26.418 7.335 -27.759 1.00 80.12 72 THR A O 1
ATOM 571 N N . PRO A 1 73 ? 25.641 8.039 -29.753 1.00 75.94 73 PRO A N 1
ATOM 572 C CA . PRO A 1 73 ? 25.166 6.725 -30.144 1.00 75.94 73 PRO A CA 1
ATOM 573 C C . PRO A 1 73 ? 26.365 5.803 -30.374 1.00 75.94 73 PRO A C 1
ATOM 575 O O . PRO A 1 73 ? 27.265 6.113 -31.159 1.00 75.94 73 PRO A O 1
ATOM 578 N N . VAL A 1 74 ? 26.374 4.648 -29.707 1.00 76.88 74 VAL A N 1
ATOM 579 C CA . VAL A 1 74 ? 27.393 3.620 -29.931 1.00 76.88 74 VAL A CA 1
ATOM 580 C C . VAL A 1 74 ? 27.188 3.065 -31.337 1.00 76.88 74 VAL A C 1
ATOM 582 O O . VAL A 1 74 ? 26.282 2.271 -31.592 1.00 76.88 74 VAL A O 1
ATOM 585 N N . ARG A 1 75 ? 28.009 3.517 -32.286 1.00 72.94 75 ARG A N 1
ATOM 586 C CA . ARG A 1 75 ? 28.012 2.960 -33.638 1.00 72.94 75 ARG A CA 1
ATOM 587 C C . ARG A 1 75 ? 28.601 1.558 -33.571 1.00 72.94 75 ARG A C 1
ATOM 589 O O . ARG A 1 75 ? 29.673 1.360 -33.006 1.00 72.94 75 ARG A O 1
ATOM 596 N N . SER A 1 76 ? 27.906 0.580 -34.150 1.00 72.88 76 SER A N 1
ATOM 597 C CA . SER A 1 76 ? 28.453 -0.771 -34.257 1.00 72.88 76 SER A CA 1
ATOM 598 C C . SER A 1 76 ? 29.780 -0.719 -35.017 1.00 72.88 76 SER A C 1
ATOM 600 O O . SER A 1 76 ? 29.834 -0.110 -36.084 1.00 72.88 76 SER A O 1
ATOM 602 N N . SER A 1 77 ? 30.803 -1.429 -34.546 1.00 68.62 77 SER A N 1
ATOM 603 C CA . SER A 1 77 ? 32.059 -1.645 -35.282 1.00 68.62 77 SER A CA 1
ATOM 604 C C . SER A 1 77 ? 31.898 -2.576 -36.489 1.00 68.62 77 SER A C 1
ATOM 606 O O . SER A 1 77 ? 32.883 -3.007 -37.087 1.00 68.62 77 SER A O 1
ATOM 608 N N . ARG A 1 78 ? 30.656 -2.946 -36.832 1.00 70.38 78 ARG A N 1
ATOM 609 C CA . ARG A 1 78 ? 30.374 -3.937 -37.858 1.00 70.38 78 ARG A CA 1
ATOM 610 C C . ARG A 1 78 ? 30.872 -3.392 -39.199 1.00 70.38 78 ARG A C 1
ATOM 612 O O . ARG A 1 78 ? 30.402 -2.332 -39.619 1.00 70.38 78 ARG A O 1
ATOM 619 N N . PRO A 1 79 ? 31.809 -4.083 -39.869 1.00 72.69 79 PRO A N 1
ATOM 620 C CA . PRO A 1 79 ? 32.307 -3.625 -41.152 1.00 72.69 79 PRO A CA 1
ATOM 621 C C . PRO A 1 79 ? 31.135 -3.550 -42.138 1.00 72.69 79 PRO A C 1
ATOM 623 O O . PRO A 1 79 ? 30.256 -4.423 -42.104 1.00 72.69 79 PRO A O 1
ATOM 626 N N . PRO A 1 80 ? 31.082 -2.516 -42.996 1.00 73.69 80 PRO A N 1
ATOM 627 C CA . PRO A 1 80 ? 30.024 -2.393 -43.984 1.00 73.69 80 PRO A CA 1
ATOM 628 C C . PRO A 1 80 ? 29.986 -3.671 -44.823 1.00 73.69 80 PRO A C 1
ATOM 630 O O . PRO A 1 80 ? 31.007 -4.116 -45.355 1.00 73.69 80 PRO A O 1
ATOM 633 N N . ARG A 1 81 ? 28.808 -4.302 -44.913 1.00 70.94 81 ARG A N 1
ATOM 634 C CA . ARG A 1 81 ? 28.609 -5.436 -45.818 1.00 70.94 81 ARG A CA 1
ATOM 635 C C . ARG A 1 81 ? 28.894 -4.922 -47.224 1.00 70.94 81 ARG A C 1
ATOM 637 O O . ARG A 1 81 ? 28.160 -4.070 -47.712 1.00 70.94 81 ARG A O 1
ATOM 644 N N . ARG A 1 82 ? 29.968 -5.418 -47.852 1.00 71.69 82 ARG A N 1
ATOM 645 C CA . ARG A 1 82 ? 30.249 -5.169 -49.270 1.00 71.69 82 ARG A CA 1
ATOM 646 C C . ARG A 1 82 ? 28.969 -5.465 -50.045 1.00 71.69 82 ARG A C 1
ATOM 648 O O . ARG A 1 82 ? 28.508 -6.607 -50.033 1.00 71.69 82 ARG A O 1
ATOM 655 N N . ALA A 1 83 ? 28.396 -4.442 -50.674 1.00 65.88 83 ALA A N 1
ATOM 656 C CA . ALA A 1 83 ? 27.339 -4.629 -51.648 1.00 65.88 83 ALA A CA 1
ATOM 657 C C . ALA A 1 83 ? 27.930 -5.500 -52.759 1.00 65.88 83 ALA A C 1
ATOM 659 O O . ALA A 1 83 ? 28.772 -5.055 -53.536 1.00 65.88 83 ALA A O 1
ATOM 660 N N . ARG A 1 84 ? 27.562 -6.782 -52.778 1.00 62.91 84 ARG A N 1
ATOM 661 C CA . ARG A 1 84 ? 27.753 -7.613 -53.960 1.00 62.91 84 ARG A CA 1
ATOM 662 C C . ARG A 1 84 ? 26.733 -7.109 -54.973 1.00 62.91 84 ARG A C 1
ATOM 664 O O . ARG A 1 84 ? 25.611 -7.599 -55.000 1.00 62.91 84 ARG A O 1
ATOM 671 N N . HIS A 1 85 ? 27.106 -6.094 -55.745 1.00 59.28 85 HIS A N 1
ATOM 672 C CA . HIS A 1 85 ? 26.495 -5.908 -57.051 1.00 59.28 85 HIS A CA 1
ATOM 673 C C . HIS A 1 85 ? 26.891 -7.133 -57.872 1.00 59.28 85 HIS A C 1
ATOM 675 O O . HIS A 1 85 ? 28.063 -7.341 -58.181 1.00 59.28 85 HIS A O 1
ATOM 681 N N . ALA A 1 86 ? 25.915 -8.014 -58.064 1.00 56.09 86 ALA A N 1
ATOM 682 C CA . ALA A 1 86 ? 25.950 -9.030 -59.089 1.00 56.09 86 ALA A CA 1
ATOM 683 C C . ALA A 1 86 ? 25.319 -8.417 -60.343 1.00 56.09 86 ALA A C 1
ATOM 685 O O . ALA A 1 86 ? 24.199 -7.914 -60.256 1.00 56.09 86 ALA A O 1
ATOM 686 N N . VAL A 1 87 ? 26.060 -8.558 -61.446 1.00 46.22 87 VAL A N 1
ATOM 687 C CA . VAL A 1 87 ? 25.755 -8.212 -62.847 1.00 46.22 87 VAL A CA 1
ATOM 688 C C . VAL A 1 87 ? 25.857 -6.730 -63.192 1.00 46.22 87 VAL A C 1
ATOM 690 O O . VAL A 1 87 ? 25.026 -5.928 -62.720 1.00 46.22 87 VAL A O 1
#

Foldseek 3Di:
DDDDDDDDDPVVVVVLVVQDDVPDDSVRSCCVVPVVPPPPVVNVVVVCCVVAVVPHDDDPVNVVVVVVCVVPPDDDPDPPDPPPPDD

Secondary structure (DSSP, 8-state):
---------HHHHHHHHHHPPTT--HHHHHHHHHTTT-S-HHHHHHHHHHHHTTS----HHHHHHHHHHHHS-----PPP-------

Organism: NCBI:txid1184151

Radius of gyration: 26.35 Å; chains: 1; bounding box: 51×32×81 Å